Protein AF-A0A7S0LMF6-F1 (afdb_monomer_lite)

pLDDT: mean 80.42, std 14.63, range [43.66, 96.31]

InterPro domains:
  IPR059432 Domain of unknown function DUF8388 [PF28383] (2-157)

Secondary structure (DSSP, 8-state):
--TTSS-EEEEEEE--HHHHHHTT-B-GGGS-HHHHHHHHHTT--S--B-TTHHHHT-GGGSPPPPTTPPPPPEEEEHHHHHHHHHHHTTT--EEEEEEE-SSS---HHHHHH----EEEEEE-TT--EEEEEEPSTT-SSPEEPPTT-GGGSPPP-TTSPP-GGG-TTTT--EEPPPTT-

Organism: NCBI:txid221442

Radius of gyration: 16.88 Å; chains: 1; bounding box: 46×36×45 Å

Sequence (181 aa):
TSAFSGGLVRVESCNSTLINGLHPAELTTLLTHTSRDMLRKFGHTGRFWNSAVANVVGSSAVPQRTAGAPFTKYTLPAFELRRLLRQASGAEAFEMVYTRLPGVGGDESWRRTAIGPSVRLLVDRAGGRWCEVLRTAGSGVGEACGEAEIGLWADPDWTRPINWLGLGQLWNSYVILPDGA

Foldseek 3Di:
DQPQPKFKKKWPDKPQQQCLLQPQQKPLVVDDPVQLVVCVVVPHNSTDTDNCCCVPVNSVNGPGDDPPDDDWMKMAILLVVLVSLVVRALVAWMKIKMFTFPDNDDDLVCSQPTHHWIKIWTAHNNRDIWMFTDDDPDDPGGHTDDCSDSRNDDRDPPPPDDPPPPPPPRRDMGTRDPPPD

Structure (mmCIF, N/CA/C/O backbone):
data_AF-A0A7S0LMF6-F1
#
_entry.id   AF-A0A7S0LMF6-F1
#
loop_
_atom_site.group_PDB
_atom_site.id
_atom_site.type_symbol
_atom_site.label_atom_id
_atom_site.label_alt_id
_atom_site.label_comp_id
_atom_site.label_asym_id
_atom_site.label_entity_id
_atom_site.label_seq_id
_atom_site.pdbx_PDB_ins_code
_atom_site.Cartn_x
_atom_site.Cartn_y
_atom_site.Cartn_z
_atom_site.occupancy
_atom_site.B_iso_or_equiv
_atom_site.auth_seq_id
_atom_site.auth_comp_id
_atom_site.auth_asym_id
_atom_site.auth_atom_id
_atom_site.pdbx_PDB_model_num
ATOM 1 N N . THR A 1 1 ? -7.416 -21.865 13.760 1.00 43.66 1 THR A N 1
ATOM 2 C CA . THR A 1 1 ? -6.227 -21.474 12.972 1.00 43.66 1 THR A CA 1
ATOM 3 C C . THR A 1 1 ? -6.391 -20.017 12.588 1.00 43.66 1 THR A C 1
ATOM 5 O O . THR A 1 1 ? -7.457 -19.655 12.112 1.00 43.66 1 THR A O 1
ATOM 8 N N . SER A 1 2 ? -5.424 -19.149 12.904 1.00 43.72 2 SER A N 1
ATOM 9 C CA . SER A 1 2 ? -5.522 -17.721 12.553 1.00 43.72 2 SER A CA 1
ATOM 10 C C . SER A 1 2 ? -5.601 -17.598 11.032 1.00 43.72 2 SER A C 1
ATOM 12 O O . SER A 1 2 ? -4.692 -18.058 10.346 1.00 43.72 2 SER A O 1
ATOM 14 N N . ALA A 1 3 ? -6.688 -17.027 10.507 1.00 54.19 3 ALA A N 1
ATOM 15 C CA . ALA A 1 3 ? -6.966 -16.993 9.069 1.00 54.19 3 ALA A CA 1
ATOM 16 C C . ALA A 1 3 ? -5.883 -16.266 8.240 1.00 54.19 3 ALA A C 1
ATOM 18 O O . ALA A 1 3 ? -5.868 -16.395 7.021 1.00 54.19 3 ALA A O 1
ATOM 19 N N . PHE A 1 4 ? -4.966 -15.532 8.886 1.00 58.75 4 PHE A N 1
ATOM 20 C CA . PHE A 1 4 ? -3.975 -14.674 8.231 1.00 58.75 4 PHE A CA 1
ATOM 21 C C . PHE A 1 4 ? -2.540 -14.843 8.755 1.00 58.75 4 PHE A C 1
ATOM 23 O O . PHE A 1 4 ? -1.765 -13.887 8.775 1.00 58.75 4 PHE A O 1
ATOM 30 N N . SER A 1 5 ? -2.130 -16.056 9.135 1.00 46.81 5 SER A N 1
ATOM 31 C CA . SER A 1 5 ? -0.746 -16.380 9.531 1.00 46.81 5 SER A CA 1
ATOM 32 C C . SER A 1 5 ? 0.268 -16.348 8.361 1.00 46.81 5 SER A C 1
ATOM 34 O O . SER A 1 5 ? 0.987 -17.320 8.148 1.00 46.81 5 SER A O 1
ATOM 36 N N . GLY A 1 6 ? 0.311 -15.259 7.578 1.00 61.50 6 GLY A N 1
ATOM 37 C CA . GLY A 1 6 ? 1.273 -15.041 6.482 1.00 61.50 6 GLY A CA 1
ATOM 38 C C . GLY A 1 6 ? 0.690 -14.654 5.111 1.00 61.50 6 GLY A C 1
ATOM 39 O O . GLY A 1 6 ? 1.433 -14.642 4.136 1.00 61.50 6 GLY A O 1
ATOM 40 N N . GLY A 1 7 ? -0.612 -14.361 5.009 1.00 81.62 7 GLY A N 1
ATOM 41 C CA . GLY A 1 7 ? -1.294 -14.120 3.724 1.00 81.62 7 GLY A CA 1
ATOM 42 C C . GLY A 1 7 ? -0.835 -12.872 2.956 1.00 81.62 7 GLY A C 1
ATOM 43 O O . GLY A 1 7 ? -0.174 -11.990 3.503 1.00 81.62 7 GLY A O 1
ATOM 44 N N . LEU A 1 8 ? -1.212 -12.779 1.680 1.00 88.44 8 LEU A N 1
ATOM 45 C CA . LEU A 1 8 ? -0.992 -11.594 0.844 1.00 88.44 8 LEU A CA 1
ATOM 46 C C . LEU A 1 8 ? -2.222 -10.682 0.820 1.00 88.44 8 LEU A C 1
ATOM 48 O O . LEU A 1 8 ? -3.365 -11.140 0.768 1.00 88.44 8 LEU A O 1
ATOM 52 N N . VAL A 1 9 ? -1.976 -9.377 0.776 1.00 91.50 9 VAL A N 1
ATOM 53 C CA . VAL A 1 9 ? -2.994 -8.367 0.475 1.00 91.50 9 VAL A CA 1
ATOM 54 C C . VAL A 1 9 ? -2.623 -7.633 -0.804 1.00 91.50 9 VAL A C 1
ATOM 56 O O . VAL A 1 9 ? -1.443 -7.421 -1.078 1.00 91.50 9 VAL A O 1
ATOM 59 N N . 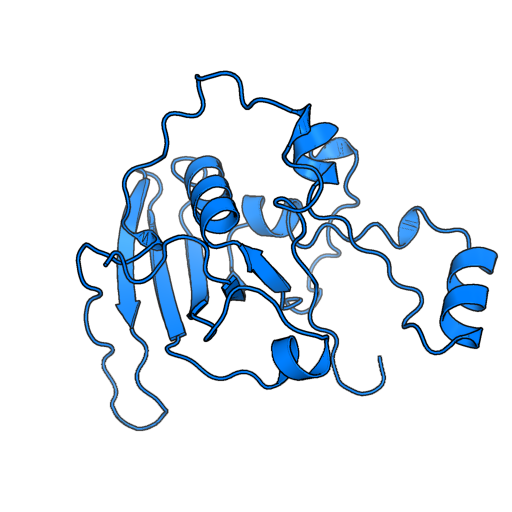ARG A 1 10 ? -3.624 -7.227 -1.581 1.00 92.88 10 ARG A N 1
ATOM 60 C CA . ARG A 1 10 ? -3.480 -6.315 -2.717 1.00 92.88 10 ARG A CA 1
ATOM 61 C C . ARG A 1 10 ? -4.041 -4.958 -2.337 1.00 92.88 10 ARG A C 1
ATOM 63 O O . ARG A 1 10 ? -5.239 -4.855 -2.117 1.00 92.88 10 ARG A O 1
ATOM 70 N N . VAL A 1 11 ? -3.211 -3.926 -2.282 1.00 94.12 11 VAL A N 1
ATOM 71 C CA . VAL A 1 11 ? -3.686 -2.555 -2.077 1.00 94.12 11 VAL A CA 1
ATOM 72 C C . VAL A 1 11 ? -4.295 -2.060 -3.385 1.00 94.12 11 VAL A C 1
ATOM 74 O O . VAL A 1 11 ? -3.627 -2.014 -4.420 1.00 94.12 11 VAL A O 1
ATOM 77 N N . GLU A 1 12 ? -5.583 -1.735 -3.336 1.00 94.00 12 GLU A N 1
ATOM 78 C CA . GLU A 1 12 ? -6.389 -1.291 -4.475 1.00 94.00 12 GLU A CA 1
ATOM 79 C C . GLU A 1 12 ? -6.381 0.235 -4.597 1.00 94.00 12 GLU A C 1
ATOM 81 O O . GLU A 1 12 ? -6.336 0.763 -5.709 1.00 94.00 12 GLU A O 1
ATOM 86 N N . SER A 1 13 ? -6.407 0.931 -3.458 1.00 94.88 13 SER A N 1
ATOM 87 C CA . SER A 1 13 ? -6.291 2.385 -3.354 1.00 94.88 13 SER A CA 1
ATOM 88 C C . SER A 1 13 ? -5.790 2.798 -1.967 1.00 94.88 13 SER A C 1
ATOM 90 O O . SER A 1 13 ? -5.992 2.096 -0.974 1.00 94.88 13 SER A O 1
ATOM 92 N N . CYS A 1 14 ? -5.127 3.950 -1.890 1.00 94.31 14 CYS A N 1
ATOM 93 C CA . CYS A 1 14 ? -4.749 4.584 -0.632 1.00 94.31 14 CYS A CA 1
ATOM 94 C C . CYS A 1 14 ? -4.567 6.087 -0.850 1.00 94.31 14 CYS A C 1
ATOM 96 O O . CYS A 1 14 ? -3.938 6.483 -1.834 1.00 94.31 14 CYS A O 1
ATOM 98 N N . ASN A 1 15 ? -5.084 6.922 0.054 1.00 94.12 15 ASN A N 1
ATOM 99 C CA . ASN A 1 15 ? -4.905 8.379 -0.005 1.00 94.12 15 ASN A CA 1
ATOM 100 C C . ASN A 1 15 ? -3.873 8.922 1.006 1.00 94.12 15 ASN A C 1
ATOM 102 O O . ASN A 1 15 ? -3.656 10.129 1.038 1.00 94.12 15 ASN A O 1
ATOM 106 N N . SER A 1 16 ? -3.207 8.055 1.780 1.00 92.62 16 SER A N 1
ATOM 107 C CA . SER A 1 16 ? -2.114 8.454 2.679 1.00 92.62 16 SER A CA 1
ATOM 108 C C . SER A 1 16 ? -0.935 8.986 1.869 1.00 92.62 16 SER A C 1
ATOM 110 O O . SER A 1 16 ? -0.402 8.295 0.996 1.00 92.62 16 SER A O 1
ATOM 112 N N . THR A 1 17 ? -0.515 10.212 2.159 1.00 90.38 17 THR A N 1
ATOM 113 C CA . THR A 1 17 ? 0.667 10.819 1.538 1.00 90.38 17 THR A CA 1
ATOM 114 C C . THR A 1 17 ? 1.947 10.098 1.955 1.00 90.38 17 THR A C 1
ATOM 116 O O . THR A 1 17 ? 2.813 9.851 1.114 1.00 90.38 17 THR A O 1
ATOM 119 N N . LEU A 1 18 ? 2.029 9.675 3.219 1.00 89.25 18 LEU A N 1
ATOM 120 C CA . LEU A 1 18 ? 3.160 8.944 3.778 1.00 89.25 18 LEU A CA 1
ATOM 121 C C . LEU A 1 18 ? 3.310 7.569 3.123 1.00 89.25 18 LEU A C 1
ATOM 123 O O . LEU A 1 18 ? 4.378 7.247 2.607 1.00 89.25 18 LEU A O 1
ATOM 127 N N . ILE A 1 19 ? 2.239 6.771 3.082 1.00 90.31 19 ILE A N 1
ATOM 128 C CA . ILE A 1 19 ? 2.276 5.427 2.490 1.00 90.31 19 ILE A CA 1
ATOM 129 C C . ILE A 1 19 ? 2.568 5.521 0.995 1.00 90.31 19 ILE A C 1
ATOM 131 O O . ILE A 1 19 ? 3.435 4.799 0.514 1.00 90.31 19 ILE A O 1
ATOM 135 N N . ASN A 1 20 ? 1.919 6.433 0.264 1.00 88.75 20 ASN A N 1
ATOM 136 C CA . ASN A 1 20 ? 2.159 6.605 -1.173 1.00 88.75 20 ASN A CA 1
ATOM 137 C C . ASN A 1 20 ? 3.562 7.136 -1.506 1.00 88.75 20 ASN A C 1
ATOM 139 O O . ASN A 1 20 ? 4.032 6.934 -2.625 1.00 88.75 20 ASN A O 1
ATOM 143 N N . GLY A 1 21 ? 4.221 7.819 -0.566 1.00 85.38 21 GLY A N 1
ATOM 144 C CA . GLY A 1 21 ? 5.617 8.237 -0.698 1.00 85.38 21 GLY A CA 1
ATOM 145 C C . GLY A 1 21 ? 6.614 7.089 -0.520 1.00 85.38 21 GLY A C 1
ATOM 146 O O . GLY A 1 21 ? 7.739 7.175 -1.002 1.00 85.38 21 GLY A O 1
ATOM 147 N N . LEU A 1 22 ? 6.203 6.006 0.144 1.00 83.25 22 LEU A N 1
ATOM 148 C CA . LEU A 1 22 ? 7.042 4.841 0.430 1.00 83.25 22 LEU A CA 1
ATOM 149 C C . LEU A 1 22 ? 6.691 3.631 -0.454 1.00 83.25 22 LEU A C 1
ATOM 151 O O . LEU A 1 22 ? 7.557 2.802 -0.733 1.00 83.25 22 LEU A O 1
ATOM 155 N N . HIS A 1 23 ? 5.433 3.504 -0.893 1.00 87.31 23 HIS A N 1
ATOM 156 C CA . HIS A 1 23 ? 4.909 2.318 -1.568 1.00 87.31 23 HIS A CA 1
ATOM 157 C C . HIS A 1 23 ? 3.978 2.630 -2.763 1.00 87.31 23 HIS A C 1
ATOM 159 O O . HIS A 1 23 ? 3.105 3.492 -2.662 1.00 87.31 23 HIS A O 1
ATOM 165 N N . PRO A 1 24 ? 4.099 1.874 -3.875 1.00 84.69 24 PRO A N 1
ATOM 166 C CA . PRO A 1 24 ? 5.231 1.010 -4.199 1.00 84.69 24 PRO A CA 1
ATOM 167 C C . PRO A 1 24 ? 6.416 1.892 -4.621 1.00 84.69 24 PRO A C 1
ATOM 169 O O . PRO A 1 24 ? 6.303 2.635 -5.593 1.00 84.69 24 PRO A O 1
ATOM 172 N N . ALA A 1 25 ? 7.540 1.831 -3.900 1.00 85.75 25 ALA A N 1
ATOM 173 C CA . ALA A 1 25 ? 8.723 2.639 -4.197 1.00 85.75 25 ALA A CA 1
ATOM 174 C C . ALA A 1 25 ? 9.238 2.358 -5.619 1.00 85.75 25 ALA A C 1
ATOM 176 O O . ALA A 1 25 ? 9.855 1.322 -5.883 1.00 85.75 25 ALA A O 1
ATOM 177 N N . GLU A 1 26 ? 8.945 3.281 -6.537 1.00 86.62 26 GLU A N 1
ATOM 178 C CA . GLU A 1 26 ? 9.370 3.222 -7.929 1.00 86.62 26 GLU A CA 1
ATOM 179 C C . GLU A 1 26 ? 10.762 3.832 -8.068 1.00 86.62 26 GLU A C 1
ATOM 181 O O . GLU A 1 26 ? 10.975 5.022 -7.860 1.00 86.62 26 GLU A O 1
ATOM 186 N N . LEU A 1 27 ? 11.715 2.997 -8.462 1.00 87.38 27 LEU A N 1
ATOM 187 C CA . LEU A 1 27 ? 13.124 3.336 -8.613 1.00 87.38 27 LEU A CA 1
ATOM 188 C C . LEU A 1 27 ? 13.538 3.398 -10.088 1.00 87.38 27 LEU A C 1
ATOM 190 O O . LEU A 1 27 ? 14.723 3.380 -10.409 1.00 87.38 27 LEU A O 1
ATOM 194 N N . THR A 1 28 ? 12.569 3.472 -11.004 1.00 88.19 28 THR A N 1
ATOM 195 C CA . THR A 1 28 ? 12.800 3.512 -12.455 1.00 88.19 28 THR A CA 1
ATOM 196 C C . THR A 1 28 ? 13.771 4.623 -12.865 1.00 88.19 28 THR A C 1
ATOM 198 O O . THR A 1 28 ? 14.538 4.446 -13.807 1.00 88.19 28 THR A O 1
ATOM 201 N N . THR A 1 29 ? 13.773 5.759 -12.164 1.00 88.12 29 THR A N 1
ATOM 202 C CA . THR A 1 29 ? 14.677 6.888 -12.445 1.00 88.12 29 THR A CA 1
ATOM 203 C C . THR A 1 29 ? 16.134 6.614 -12.068 1.00 88.12 29 THR A C 1
ATOM 205 O O . THR A 1 29 ? 17.016 7.301 -12.572 1.00 88.12 29 THR A O 1
ATOM 208 N N . LEU A 1 30 ? 16.401 5.600 -11.236 1.00 87.50 30 LEU A N 1
ATOM 209 C CA . LEU A 1 30 ? 17.757 5.143 -10.919 1.00 87.50 30 LEU A CA 1
ATOM 210 C C . LEU A 1 30 ? 18.341 4.249 -12.022 1.00 87.50 30 LEU A C 1
ATOM 212 O O . LEU A 1 30 ? 19.545 3.999 -12.044 1.00 87.50 30 LEU A O 1
ATOM 216 N N . LEU A 1 31 ? 17.506 3.756 -12.944 1.00 88.94 31 LEU A N 1
ATOM 217 C CA . LEU A 1 31 ? 17.962 2.978 -14.088 1.00 88.94 31 LEU A CA 1
ATOM 218 C C . LEU A 1 31 ? 18.400 3.894 -15.232 1.00 88.94 31 LEU A C 1
ATOM 220 O O . LEU A 1 31 ? 17.690 4.821 -15.629 1.00 88.94 31 LEU A O 1
ATOM 224 N N . THR A 1 32 ? 19.539 3.566 -15.844 1.00 93.88 32 THR A N 1
ATOM 225 C CA . THR A 1 32 ? 19.967 4.224 -17.085 1.00 93.88 32 THR A CA 1
ATOM 226 C C . THR A 1 32 ? 18.961 3.968 -18.214 1.00 93.88 32 THR A C 1
ATOM 228 O O . THR A 1 32 ? 18.195 3.001 -18.181 1.00 93.88 32 THR A O 1
ATOM 231 N N . HIS A 1 33 ? 18.957 4.819 -19.244 1.00 95.00 33 HIS A N 1
ATOM 232 C CA . HIS A 1 33 ? 18.145 4.586 -20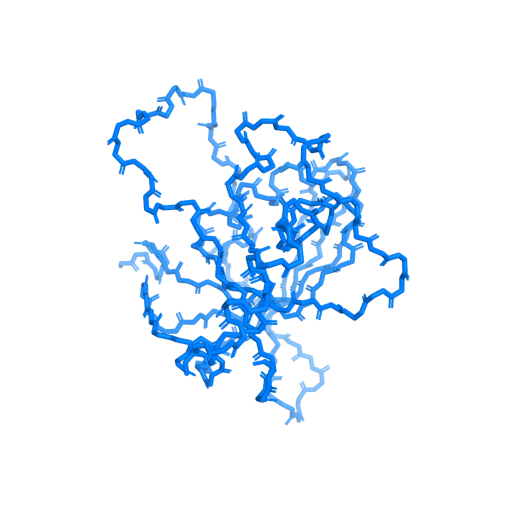.446 1.00 95.00 33 HIS A CA 1
ATOM 233 C C . HIS A 1 33 ? 18.436 3.209 -21.059 1.00 95.00 33 HIS A C 1
ATOM 235 O O . HIS A 1 33 ? 17.508 2.432 -21.260 1.00 95.00 33 HIS A O 1
ATOM 241 N N . THR A 1 34 ? 19.715 2.851 -21.193 1.00 96.31 34 THR A N 1
ATOM 242 C CA . THR A 1 34 ? 20.157 1.546 -21.699 1.00 96.31 34 THR A CA 1
ATOM 243 C C . THR A 1 34 ? 19.599 0.376 -20.889 1.00 96.31 34 THR A C 1
ATOM 245 O O . THR A 1 34 ? 19.122 -0.594 -21.472 1.00 96.31 34 THR A O 1
ATOM 248 N N . SER A 1 35 ? 19.601 0.459 -19.553 1.00 94.88 35 SER A N 1
ATOM 249 C CA . SER A 1 35 ? 19.023 -0.586 -18.696 1.00 94.88 35 SER A CA 1
ATOM 250 C C . SER A 1 35 ? 17.517 -0.739 -18.925 1.00 94.88 35 SER A C 1
ATOM 252 O O . SER A 1 35 ? 17.018 -1.857 -19.027 1.00 94.88 35 SER A O 1
ATOM 254 N N . ARG A 1 36 ? 16.786 0.377 -19.039 1.00 93.44 36 ARG A N 1
ATOM 255 C CA . ARG A 1 36 ? 15.336 0.362 -19.289 1.00 93.44 36 ARG A CA 1
ATOM 256 C C . ARG A 1 36 ? 15.005 -0.192 -20.672 1.00 93.44 36 ARG A C 1
ATOM 258 O O . ARG A 1 36 ? 14.075 -0.982 -20.799 1.00 93.44 36 ARG A O 1
ATOM 265 N N . ASP A 1 37 ? 15.781 0.172 -21.684 1.00 94.19 37 ASP A N 1
ATOM 266 C CA . ASP A 1 37 ? 15.596 -0.314 -23.053 1.00 94.19 37 ASP A CA 1
ATOM 267 C C . ASP A 1 37 ? 15.945 -1.798 -23.179 1.00 94.19 37 ASP A C 1
ATOM 269 O O . ASP A 1 37 ? 15.228 -2.548 -23.841 1.00 94.19 37 ASP A O 1
ATOM 273 N N . MET A 1 38 ? 16.985 -2.255 -22.476 1.00 94.25 38 MET A N 1
ATOM 274 C CA . MET A 1 38 ? 17.303 -3.677 -22.367 1.00 94.25 38 MET A CA 1
ATOM 275 C C . MET A 1 38 ? 16.146 -4.453 -21.731 1.00 94.25 38 MET A C 1
ATOM 277 O O . MET A 1 38 ? 15.719 -5.455 -22.295 1.00 94.25 38 MET A O 1
ATOM 281 N N . LEU A 1 39 ? 15.596 -3.983 -20.607 1.00 89.31 39 LEU A N 1
ATOM 282 C CA . LEU A 1 39 ? 14.435 -4.607 -19.964 1.00 89.31 39 LEU A CA 1
ATOM 283 C C . LEU A 1 39 ? 13.241 -4.710 -20.930 1.00 89.31 39 LEU A C 1
ATOM 285 O O . LEU A 1 39 ? 12.663 -5.787 -21.074 1.00 89.31 39 LEU A O 1
ATOM 289 N N . ARG A 1 40 ? 12.931 -3.630 -21.657 1.00 91.19 40 ARG A N 1
ATOM 290 C CA . ARG A 1 40 ? 11.871 -3.617 -22.682 1.00 91.19 40 ARG A CA 1
ATOM 291 C C . ARG A 1 40 ? 12.105 -4.618 -23.799 1.00 91.19 40 ARG A C 1
ATOM 293 O O . ARG A 1 40 ? 11.179 -5.320 -24.193 1.00 91.19 40 ARG A O 1
ATOM 300 N N . LYS A 1 41 ? 13.346 -4.741 -24.272 1.00 92.06 41 LYS A N 1
ATOM 301 C CA . LYS A 1 41 ? 13.720 -5.711 -25.310 1.00 92.06 41 LYS A CA 1
ATOM 302 C C . LYS A 1 41 ? 13.420 -7.160 -24.904 1.00 92.06 41 LYS A C 1
ATOM 304 O O . LYS A 1 41 ? 13.175 -7.985 -25.778 1.00 92.06 41 LYS A O 1
ATOM 309 N N . PHE A 1 42 ? 13.409 -7.460 -23.606 1.00 88.69 42 PHE A N 1
ATOM 310 C CA . PHE A 1 42 ? 13.081 -8.781 -23.060 1.00 88.69 42 PHE A CA 1
ATOM 311 C C . PHE A 1 42 ? 11.646 -8.886 -22.519 1.00 88.69 42 PHE A C 1
ATOM 313 O O . PHE A 1 42 ? 11.349 -9.790 -21.744 1.00 88.69 42 PHE A O 1
ATOM 320 N N . GLY A 1 43 ? 10.746 -7.985 -22.927 1.00 80.00 43 GLY A N 1
ATOM 321 C CA . GLY A 1 43 ? 9.326 -8.057 -22.576 1.00 80.00 43 GLY A CA 1
ATOM 322 C C . GLY A 1 43 ? 8.985 -7.562 -21.168 1.00 80.00 43 GLY A C 1
ATOM 323 O O . GLY A 1 43 ? 7.903 -7.858 -20.673 1.00 80.00 43 GLY A O 1
ATOM 324 N N . HIS A 1 44 ? 9.880 -6.817 -20.511 1.00 84.38 44 HIS A N 1
ATOM 325 C CA . HIS A 1 44 ? 9.551 -6.087 -19.285 1.00 84.38 44 HIS A CA 1
ATOM 326 C C . HIS A 1 44 ? 9.078 -4.662 -19.594 1.00 84.38 44 HIS A C 1
ATOM 328 O O . HIS A 1 44 ? 9.433 -4.070 -20.604 1.00 84.38 44 HIS A O 1
ATOM 334 N N . THR A 1 45 ? 8.409 -4.030 -18.636 1.00 84.38 45 THR A N 1
ATOM 335 C CA . THR A 1 45 ? 7.944 -2.634 -18.762 1.00 84.38 45 THR A CA 1
ATOM 336 C C . THR A 1 45 ? 9.078 -1.597 -18.804 1.00 84.38 45 THR A C 1
ATOM 338 O O . THR A 1 45 ? 8.891 -0.421 -19.132 1.00 84.38 45 THR A O 1
ATOM 341 N N . GLY A 1 46 ? 10.288 -2.013 -18.412 1.00 86.44 46 GLY A N 1
ATOM 342 C CA . GLY A 1 46 ? 11.423 -1.124 -18.165 1.00 86.44 46 GLY A CA 1
ATOM 343 C C . GLY A 1 46 ? 11.294 -0.296 -16.883 1.00 86.44 46 GLY A C 1
ATOM 344 O O . GLY A 1 46 ? 12.111 0.594 -16.655 1.00 86.44 46 GLY A O 1
ATOM 345 N N . ARG A 1 47 ? 10.286 -0.562 -16.047 1.00 87.19 47 ARG A N 1
ATOM 346 C CA . ARG A 1 47 ? 10.116 0.055 -14.728 1.00 87.19 47 ARG A CA 1
ATOM 347 C C . ARG A 1 47 ? 10.655 -0.870 -13.638 1.00 87.19 47 ARG A C 1
ATOM 349 O O . ARG A 1 47 ? 10.666 -2.091 -13.791 1.00 87.19 47 ARG A O 1
ATOM 356 N N . PHE A 1 48 ? 11.112 -0.280 -12.540 1.00 86.00 48 PHE A N 1
ATOM 357 C CA . PHE A 1 48 ? 11.724 -1.006 -11.429 1.00 86.00 48 PHE A CA 1
ATOM 358 C C . PHE A 1 48 ? 11.155 -0.529 -10.100 1.00 86.00 48 PHE A C 1
ATOM 360 O O . PHE A 1 48 ? 11.066 0.672 -9.852 1.00 86.00 48 PHE A O 1
ATOM 367 N N . TRP A 1 49 ? 10.789 -1.479 -9.241 1.00 86.38 49 TRP A N 1
ATOM 368 C CA . TRP A 1 49 ? 10.227 -1.209 -7.923 1.00 86.38 49 TRP A CA 1
ATOM 369 C C . TRP A 1 49 ? 10.974 -1.980 -6.853 1.00 86.38 49 TRP A C 1
ATOM 371 O O . TRP A 1 49 ? 11.327 -3.143 -7.047 1.00 86.38 49 TRP A O 1
ATOM 381 N N . ASN A 1 50 ? 11.168 -1.339 -5.706 1.00 83.38 50 ASN A N 1
ATOM 382 C CA . ASN A 1 50 ? 11.735 -1.976 -4.528 1.00 83.38 50 ASN A CA 1
ATOM 383 C C . ASN A 1 50 ? 11.116 -1.379 -3.266 1.00 83.38 50 ASN A C 1
ATOM 385 O O . ASN A 1 50 ? 11.509 -0.319 -2.790 1.00 83.38 50 ASN A O 1
ATOM 389 N N . SER A 1 51 ? 10.168 -2.104 -2.696 1.00 75.56 51 SER A N 1
ATOM 390 C CA . SER A 1 51 ? 9.436 -1.721 -1.491 1.00 75.56 51 SER A CA 1
ATOM 391 C C . SER A 1 51 ? 10.247 -1.729 -0.207 1.00 75.56 51 SER A C 1
ATOM 393 O O . SER A 1 51 ? 9.844 -1.108 0.772 1.00 75.56 51 SER A O 1
ATOM 395 N N . ALA A 1 52 ? 11.368 -2.447 -0.178 1.00 73.19 52 ALA A N 1
ATOM 396 C CA . ALA A 1 52 ? 12.227 -2.513 0.992 1.00 73.19 52 ALA A CA 1
ATOM 397 C C . ALA A 1 52 ? 13.157 -1.296 1.071 1.00 73.19 52 ALA A C 1
ATOM 399 O O . ALA A 1 52 ? 13.500 -0.876 2.172 1.00 73.19 52 ALA A O 1
ATOM 400 N N . VAL A 1 53 ? 13.521 -0.692 -0.069 1.00 78.50 53 VAL A N 1
ATOM 401 C CA . VAL A 1 53 ? 14.484 0.423 -0.125 1.00 78.50 53 VAL A CA 1
ATOM 402 C C . VAL A 1 53 ? 14.090 1.565 0.807 1.00 78.50 53 VAL A C 1
ATOM 404 O O . VAL A 1 53 ? 14.911 1.980 1.620 1.00 78.50 53 VAL A O 1
ATOM 407 N N . ALA A 1 54 ? 12.825 1.991 0.792 1.00 77.25 54 ALA A N 1
ATOM 408 C CA . ALA A 1 54 ? 12.353 3.084 1.645 1.00 77.25 54 ALA A CA 1
ATOM 409 C C . ALA A 1 54 ? 12.556 2.806 3.148 1.00 77.25 54 ALA A C 1
ATOM 411 O O . ALA A 1 54 ? 12.741 3.722 3.945 1.00 77.25 54 ALA A O 1
ATOM 412 N N . ASN A 1 55 ? 12.542 1.527 3.526 1.00 74.25 55 ASN A N 1
ATOM 413 C CA . ASN A 1 55 ? 12.644 1.070 4.907 1.00 74.25 55 ASN A CA 1
ATOM 414 C C . ASN A 1 55 ? 14.091 0.838 5.352 1.00 74.25 55 ASN A C 1
ATOM 416 O O . ASN A 1 55 ? 14.376 0.932 6.540 1.00 74.25 55 ASN A O 1
ATOM 420 N N . VAL A 1 56 ? 14.994 0.541 4.413 1.00 76.19 56 VAL A N 1
ATOM 421 C CA . VAL A 1 56 ? 16.414 0.278 4.697 1.00 76.19 56 VAL A CA 1
ATOM 422 C C . VAL A 1 56 ? 17.238 1.560 4.649 1.00 76.19 56 VAL A C 1
ATOM 424 O O . VAL A 1 56 ? 18.042 1.806 5.541 1.00 76.19 56 VAL A O 1
ATOM 427 N N . VAL A 1 57 ? 17.050 2.374 3.608 1.00 77.44 57 VAL A N 1
ATOM 428 C CA . VAL A 1 57 ? 17.870 3.571 3.351 1.00 77.44 57 VAL A CA 1
ATOM 429 C C . VAL A 1 57 ? 17.114 4.885 3.576 1.00 77.44 57 VAL A C 1
ATOM 431 O O . VAL A 1 57 ? 17.701 5.957 3.459 1.00 77.44 57 VAL A O 1
ATOM 434 N N . GLY A 1 58 ? 15.832 4.811 3.945 1.00 74.38 58 GLY A N 1
ATOM 435 C CA . GLY A 1 58 ? 14.980 5.969 4.213 1.00 74.38 58 GLY A CA 1
ATOM 436 C C . GLY A 1 58 ? 14.251 6.505 2.976 1.00 74.38 58 GLY A C 1
ATOM 437 O O . GLY A 1 58 ? 14.543 6.147 1.833 1.00 74.38 58 GLY A O 1
ATOM 438 N N . SER A 1 59 ? 13.282 7.393 3.212 1.00 78.88 59 SER A N 1
ATOM 439 C CA . SER A 1 59 ? 12.426 7.974 2.166 1.00 78.88 59 SER A CA 1
ATOM 440 C C . SER A 1 59 ? 13.172 8.889 1.193 1.00 78.88 59 SER A C 1
ATOM 442 O O . SER A 1 59 ? 12.737 9.044 0.058 1.00 78.88 59 SER A O 1
ATOM 444 N N . SER A 1 60 ? 14.313 9.457 1.591 1.00 81.44 60 SER A N 1
ATOM 445 C CA . SER A 1 60 ? 15.144 10.315 0.735 1.00 81.44 60 SER A CA 1
ATOM 446 C C . SER A 1 60 ? 15.768 9.576 -0.453 1.00 81.44 60 SER A C 1
ATOM 448 O O . SER A 1 60 ? 16.114 10.208 -1.448 1.00 81.44 60 SER A O 1
ATOM 450 N N . ALA A 1 61 ? 15.900 8.249 -0.368 1.00 79.19 61 ALA A N 1
ATOM 451 C CA . ALA A 1 61 ? 16.415 7.409 -1.446 1.00 79.19 61 ALA A CA 1
ATOM 452 C C . ALA A 1 61 ? 15.325 6.941 -2.428 1.00 79.19 61 ALA A C 1
ATOM 454 O O . ALA A 1 61 ? 15.640 6.316 -3.443 1.00 79.19 61 ALA A O 1
ATOM 455 N N . VAL A 1 62 ? 14.050 7.220 -2.136 1.00 82.31 62 VAL A N 1
ATOM 456 C CA . VAL A 1 62 ? 12.924 6.903 -3.017 1.00 82.31 62 VAL A CA 1
ATOM 457 C C . VAL A 1 62 ? 12.560 8.160 -3.807 1.00 82.31 62 VAL A C 1
ATOM 459 O O . VAL A 1 62 ? 12.224 9.182 -3.206 1.00 82.31 62 VAL A O 1
ATOM 462 N N . PRO A 1 63 ? 12.604 8.118 -5.150 1.00 83.69 63 PRO A N 1
ATOM 463 C CA . PRO A 1 63 ? 12.100 9.205 -5.974 1.00 83.69 63 PRO A CA 1
ATOM 464 C C . PRO A 1 63 ? 10.655 9.534 -5.599 1.00 83.69 63 PRO A C 1
ATOM 466 O O . PRO A 1 63 ? 9.810 8.644 -5.496 1.00 83.69 63 PRO A O 1
ATOM 469 N N . GLN A 1 64 ? 10.361 10.820 -5.409 1.00 81.50 64 GLN A N 1
ATOM 470 C CA . GLN A 1 64 ? 8.998 11.241 -5.115 1.00 81.50 64 GLN A CA 1
ATOM 471 C C . GLN A 1 64 ? 8.066 10.879 -6.269 1.00 81.50 64 GLN A C 1
ATOM 473 O O . GLN A 1 64 ? 8.391 11.044 -7.449 1.00 81.50 64 GLN A O 1
ATOM 478 N N . ARG A 1 65 ? 6.870 10.414 -5.912 1.00 78.56 65 ARG A N 1
ATOM 479 C CA . ARG A 1 65 ? 5.823 10.132 -6.882 1.00 78.56 65 ARG A CA 1
ATOM 480 C C . ARG A 1 65 ? 5.411 11.420 -7.591 1.00 78.56 65 ARG A C 1
ATOM 482 O O . ARG A 1 65 ? 5.130 12.426 -6.943 1.00 78.56 65 ARG A O 1
ATOM 489 N N . THR A 1 66 ? 5.322 11.377 -8.917 1.00 80.25 66 THR A N 1
ATOM 490 C CA . THR A 1 66 ? 4.819 12.505 -9.707 1.00 80.25 66 THR A CA 1
ATOM 491 C C . THR A 1 66 ? 3.401 12.871 -9.268 1.00 80.25 66 THR A C 1
ATOM 493 O O . THR A 1 66 ? 2.530 12.002 -9.164 1.00 80.25 66 THR A O 1
ATOM 496 N N . ALA A 1 67 ? 3.162 14.161 -9.017 1.00 79.62 67 ALA A N 1
ATOM 497 C CA . ALA A 1 67 ? 1.844 14.663 -8.650 1.00 79.62 67 ALA A CA 1
ATOM 498 C C . ALA A 1 67 ? 0.803 14.292 -9.722 1.00 79.62 67 ALA A C 1
ATOM 500 O O . ALA A 1 67 ? 1.048 14.448 -10.917 1.00 79.62 67 ALA A O 1
ATOM 501 N N . GLY A 1 68 ? -0.349 13.771 -9.292 1.00 80.62 68 GLY A N 1
ATOM 502 C CA . GLY A 1 68 ? -1.427 13.344 -10.192 1.00 80.62 68 GLY A CA 1
ATOM 503 C C . GLY A 1 68 ? -1.213 11.996 -10.891 1.00 80.62 68 GLY A C 1
ATOM 504 O O . GLY A 1 68 ? -2.083 11.577 -11.652 1.00 80.62 68 GLY A O 1
ATOM 505 N N . ALA A 1 69 ? -0.105 11.286 -10.642 1.00 82.06 69 ALA A N 1
ATOM 506 C CA . ALA A 1 69 ? 0.094 9.952 -11.207 1.00 82.06 69 ALA A CA 1
ATOM 507 C C . ALA A 1 69 ? -1.001 8.973 -10.721 1.00 82.06 69 ALA A C 1
ATOM 509 O O . ALA A 1 69 ? -1.256 8.916 -9.512 1.00 82.06 69 ALA A O 1
ATOM 510 N N . PRO A 1 70 ? -1.603 8.156 -11.613 1.00 86.62 70 PRO A N 1
ATOM 511 C CA . PRO A 1 70 ? -2.611 7.165 -11.233 1.00 86.62 70 PRO A CA 1
ATOM 512 C C . PRO A 1 70 ? -2.100 6.220 -10.149 1.00 86.62 70 PRO A C 1
ATOM 514 O O . PRO A 1 70 ? -0.921 5.862 -10.181 1.00 86.62 70 PRO A O 1
ATOM 517 N N . PHE A 1 71 ? -2.967 5.796 -9.218 1.00 88.50 71 PHE A N 1
ATOM 518 C CA . PHE A 1 71 ? -2.607 4.837 -8.168 1.00 88.50 71 PHE A CA 1
ATOM 519 C C . PHE A 1 71 ? -2.058 3.536 -8.785 1.00 88.50 71 PHE A C 1
ATOM 521 O O . PHE A 1 71 ? -2.669 2.961 -9.682 1.00 88.50 71 PHE A O 1
ATOM 528 N N . THR A 1 72 ? -0.905 3.068 -8.299 1.00 88.38 72 THR A N 1
ATOM 529 C CA . THR A 1 72 ? -0.288 1.828 -8.780 1.00 88.38 72 THR A CA 1
ATOM 530 C C . THR A 1 72 ? -0.682 0.771 -7.776 1.00 88.38 72 THR A C 1
ATOM 532 O O . THR A 1 72 ? -0.313 0.909 -6.616 1.00 88.38 72 THR A O 1
ATOM 535 N N . LYS A 1 73 ? -1.429 -0.251 -8.191 1.00 91.75 73 LYS A N 1
ATOM 536 C CA . LYS A 1 73 ? -1.799 -1.355 -7.301 1.00 91.75 73 LYS A CA 1
ATOM 537 C C . LYS A 1 73 ? -0.578 -2.215 -7.003 1.00 91.75 73 LYS A C 1
ATOM 539 O O . LYS A 1 73 ? 0.277 -2.421 -7.863 1.00 91.75 73 LYS A O 1
ATOM 544 N N . TYR A 1 74 ? -0.494 -2.735 -5.788 1.00 91.56 74 TYR A N 1
ATOM 545 C CA . TYR A 1 74 ? 0.609 -3.600 -5.380 1.00 91.56 74 TYR A CA 1
ATOM 546 C C . TYR A 1 74 ? 0.137 -4.633 -4.370 1.00 91.56 74 TYR A C 1
ATOM 548 O O . TYR A 1 74 ? -0.780 -4.401 -3.587 1.00 91.56 74 TYR A O 1
ATOM 556 N N . THR A 1 75 ? 0.776 -5.794 -4.403 1.00 91.44 75 THR A N 1
ATOM 557 C CA . THR A 1 75 ? 0.624 -6.833 -3.388 1.00 91.44 75 THR A CA 1
ATOM 558 C C . THR A 1 75 ? 1.718 -6.710 -2.353 1.00 91.44 75 THR A C 1
ATOM 560 O O . THR A 1 75 ? 2.841 -6.360 -2.698 1.00 91.44 75 THR A O 1
ATOM 563 N N . LEU A 1 76 ? 1.423 -7.026 -1.102 1.00 89.62 76 LEU A N 1
ATOM 564 C CA . LEU A 1 76 ? 2.417 -7.137 -0.042 1.00 89.62 76 LEU A CA 1
ATOM 565 C C . LEU A 1 76 ? 1.987 -8.178 0.993 1.00 89.62 76 LEU A C 1
ATOM 567 O O . LEU A 1 76 ? 0.790 -8.457 1.121 1.00 89.62 76 LEU A O 1
ATOM 571 N N . PRO A 1 77 ? 2.937 -8.764 1.735 1.00 88.12 77 PRO A N 1
ATOM 572 C CA . PRO A 1 77 ? 2.609 -9.630 2.856 1.00 88.12 77 PRO A CA 1
ATOM 573 C C . PRO A 1 77 ? 1.784 -8.880 3.897 1.00 88.12 77 PRO A C 1
ATOM 575 O O . PRO A 1 77 ? 2.103 -7.753 4.256 1.00 88.12 77 PRO A O 1
ATOM 578 N N . ALA A 1 78 ? 0.767 -9.533 4.445 1.00 87.88 78 ALA A N 1
ATOM 579 C CA . ALA A 1 78 ? -0.068 -9.060 5.545 1.00 87.88 78 ALA A CA 1
ATOM 580 C C . ALA A 1 78 ? 0.734 -8.325 6.644 1.00 87.88 78 ALA A C 1
ATOM 582 O O . ALA A 1 78 ? 0.377 -7.238 7.094 1.00 87.88 78 ALA A O 1
ATOM 583 N N . PHE A 1 79 ? 1.864 -8.897 7.048 1.00 83.56 79 PHE A N 1
ATOM 584 C CA . PHE A 1 79 ? 2.753 -8.307 8.044 1.00 83.56 79 PHE A CA 1
ATOM 585 C C . PHE A 1 79 ? 3.309 -6.929 7.649 1.00 83.56 79 PHE A C 1
ATOM 587 O O . PHE A 1 79 ? 3.331 -6.020 8.479 1.00 83.56 79 PHE A O 1
ATOM 594 N N . GLU A 1 80 ? 3.685 -6.747 6.382 1.00 84.81 80 GLU A N 1
ATOM 595 C CA . GLU A 1 80 ? 4.139 -5.456 5.861 1.00 84.81 80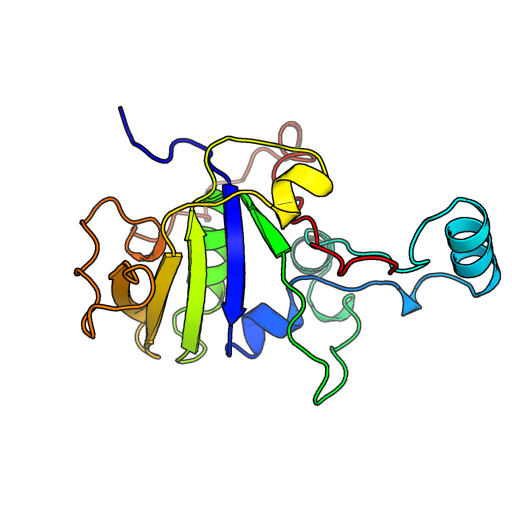 GLU A CA 1
ATOM 596 C C . GLU A 1 80 ? 3.0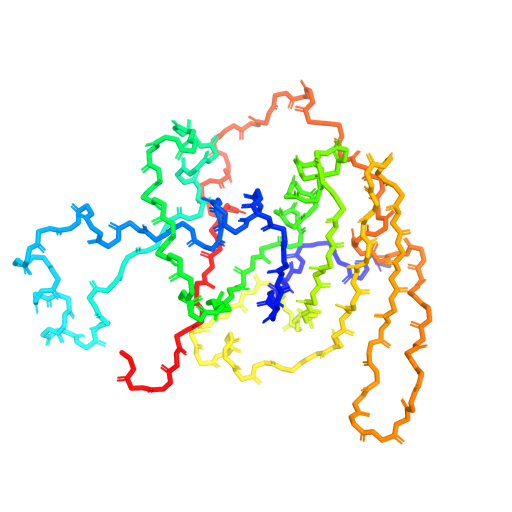09 -4.423 5.873 1.00 84.81 80 GLU A C 1
ATOM 598 O O . GLU A 1 80 ? 3.260 -3.256 6.165 1.00 84.81 80 GLU A O 1
ATOM 603 N N . LEU A 1 81 ? 1.749 -4.837 5.667 1.00 89.56 81 LEU A N 1
ATOM 604 C CA . LEU A 1 81 ? 0.608 -3.921 5.769 1.00 89.56 81 LEU A CA 1
ATOM 605 C C . LEU A 1 81 ? 0.531 -3.348 7.181 1.00 89.56 81 LEU A C 1
ATOM 607 O O . LEU A 1 81 ? 0.441 -2.138 7.353 1.00 89.56 81 LEU A O 1
ATOM 611 N N . ARG A 1 82 ? 0.629 -4.206 8.202 1.00 88.62 82 ARG A N 1
ATOM 612 C CA . ARG A 1 82 ? 0.597 -3.776 9.610 1.00 88.62 82 ARG A CA 1
ATOM 613 C C . ARG A 1 82 ? 1.715 -2.791 9.924 1.00 88.62 82 ARG A C 1
ATOM 615 O O . ARG A 1 82 ? 1.494 -1.821 10.646 1.00 88.62 82 ARG A O 1
ATOM 622 N N . ARG A 1 83 ? 2.906 -3.020 9.370 1.00 84.75 83 ARG A N 1
ATOM 623 C CA . ARG A 1 83 ? 4.045 -2.114 9.533 1.00 84.75 83 ARG A CA 1
ATOM 624 C C . ARG A 1 83 ? 3.766 -0.743 8.909 1.00 84.75 83 ARG A C 1
ATOM 626 O O . ARG A 1 83 ? 4.022 0.267 9.558 1.00 84.75 83 ARG A O 1
ATOM 633 N N . LEU A 1 84 ? 3.178 -0.704 7.711 1.00 87.75 84 LEU A N 1
ATOM 634 C CA . LEU A 1 84 ? 2.786 0.547 7.050 1.00 87.75 84 LEU A CA 1
ATOM 635 C C . LEU A 1 84 ? 1.698 1.296 7.807 1.00 87.75 84 LEU A C 1
ATOM 637 O O . LEU A 1 84 ? 1.806 2.505 7.999 1.00 87.75 84 LEU A O 1
ATOM 641 N N . LEU A 1 85 ? 0.683 0.579 8.290 1.00 90.31 85 LEU A N 1
ATOM 642 C CA . LEU A 1 85 ? -0.376 1.174 9.097 1.00 90.31 85 LEU A CA 1
ATOM 643 C C . LEU A 1 85 ? 0.188 1.789 10.377 1.00 90.31 85 LEU A C 1
ATOM 645 O O . LEU A 1 85 ? -0.174 2.911 10.702 1.00 90.31 85 LEU A O 1
ATOM 649 N N . ARG A 1 86 ? 1.127 1.122 11.060 1.00 87.00 86 ARG A N 1
ATOM 650 C CA . ARG A 1 86 ? 1.815 1.686 12.234 1.00 87.00 86 ARG A CA 1
ATOM 651 C C . ARG A 1 86 ? 2.593 2.958 11.899 1.00 87.00 86 ARG A C 1
ATOM 653 O O . ARG A 1 86 ? 2.551 3.894 12.684 1.00 87.00 86 ARG A O 1
ATOM 660 N N . GLN A 1 87 ? 3.303 2.993 10.772 1.00 84.38 87 GLN A N 1
ATOM 661 C CA . GLN A 1 87 ? 4.086 4.168 10.367 1.00 84.38 87 GLN A CA 1
ATOM 662 C C . GLN A 1 87 ? 3.207 5.377 10.018 1.00 84.38 87 GLN A C 1
ATOM 664 O O . GLN A 1 87 ? 3.596 6.507 10.295 1.00 84.38 87 GLN A O 1
ATOM 669 N N . ALA A 1 88 ? 2.037 5.145 9.421 1.00 88.75 88 ALA A N 1
ATOM 670 C CA . ALA A 1 88 ? 1.103 6.207 9.053 1.00 88.75 88 ALA A CA 1
ATOM 671 C C . ALA A 1 88 ? 0.166 6.620 10.205 1.00 88.75 88 ALA A C 1
ATOM 673 O O . ALA A 1 88 ? -0.279 7.766 10.271 1.00 88.75 88 ALA A O 1
ATOM 674 N N . SER A 1 89 ? -0.129 5.695 11.121 1.00 86.00 89 SER A N 1
ATOM 675 C CA . SER A 1 89 ? -0.992 5.914 12.283 1.00 86.00 89 SER A CA 1
ATOM 676 C C . SER A 1 89 ? -0.415 6.998 13.190 1.00 86.00 89 SER A C 1
ATOM 678 O O . SER A 1 89 ? 0.716 6.891 13.657 1.00 86.00 89 SER A O 1
ATOM 680 N N . GLY A 1 90 ? -1.202 8.037 13.462 1.00 84.88 90 GLY A N 1
ATOM 681 C CA . GLY A 1 90 ? -0.753 9.193 14.244 1.00 84.88 90 GLY A CA 1
ATOM 682 C C . GLY A 1 90 ? -0.071 10.294 13.424 1.00 84.88 90 GLY A C 1
ATOM 683 O O . GLY A 1 90 ? 0.077 11.407 13.923 1.00 84.88 90 GLY A O 1
ATOM 684 N N . ALA A 1 91 ? 0.313 10.023 12.171 1.00 89.69 91 ALA A N 1
ATOM 685 C CA . ALA A 1 91 ? 0.898 11.021 11.275 1.00 89.69 91 ALA A CA 1
ATOM 686 C C . ALA A 1 91 ? -0.172 11.726 10.427 1.00 89.69 91 ALA A C 1
ATOM 688 O O . ALA A 1 91 ? -0.155 12.948 10.283 1.00 89.69 91 ALA A O 1
ATOM 689 N N . GLU A 1 92 ? -1.133 10.972 9.888 1.00 93.94 92 GLU A N 1
ATOM 690 C CA . GLU A 1 92 ? -2.241 11.514 9.100 1.00 93.94 92 GLU A CA 1
ATOM 691 C C . GLU A 1 92 ? -3.503 10.651 9.224 1.00 93.94 92 GLU A C 1
ATOM 693 O O . GLU A 1 92 ? -3.435 9.480 9.590 1.00 93.94 92 GLU A O 1
ATOM 698 N N . ALA A 1 93 ? -4.658 11.241 8.906 1.00 95.81 93 ALA A N 1
ATOM 699 C CA . ALA A 1 93 ? -5.874 10.468 8.683 1.00 95.81 93 ALA A CA 1
ATOM 700 C C . ALA A 1 93 ? -5.911 10.036 7.219 1.00 95.81 93 ALA A C 1
ATOM 702 O O . ALA A 1 93 ? -5.610 10.844 6.336 1.00 95.81 93 ALA A O 1
ATOM 703 N N . PHE A 1 94 ? -6.291 8.791 6.961 1.00 96.31 94 PHE A N 1
ATOM 704 C CA . PHE A 1 94 ? -6.323 8.252 5.610 1.00 96.31 94 PHE A CA 1
ATOM 705 C C . PHE A 1 94 ? -7.335 7.118 5.462 1.00 96.31 94 PHE A C 1
ATOM 707 O O . PHE A 1 94 ? -7.802 6.510 6.424 1.00 96.31 94 PHE A O 1
ATOM 714 N N . GLU A 1 95 ? -7.645 6.832 4.207 1.00 96.19 95 GLU A N 1
ATOM 715 C CA . GLU A 1 95 ? -8.420 5.696 3.754 1.00 96.19 95 GLU A CA 1
ATOM 716 C C . GLU A 1 95 ? -7.533 4.789 2.896 1.00 96.19 95 GLU A C 1
ATOM 718 O O . GLU A 1 95 ? -6.740 5.246 2.061 1.00 96.19 95 GLU A O 1
ATOM 723 N N . MET A 1 96 ? -7.684 3.484 3.096 1.00 95.75 96 MET A N 1
ATOM 724 C CA . MET A 1 96 ? -7.068 2.453 2.277 1.00 95.75 96 MET A CA 1
ATOM 725 C C . MET A 1 96 ? -8.096 1.384 1.923 1.00 95.75 96 MET A C 1
ATOM 727 O O . MET A 1 96 ? -8.806 0.890 2.796 1.00 95.75 96 MET A O 1
ATOM 731 N N . VAL A 1 97 ? -8.121 0.971 0.659 1.00 95.81 97 VAL A N 1
ATOM 732 C CA . VAL A 1 97 ? -8.851 -0.220 0.219 1.00 95.81 97 VAL A CA 1
ATOM 733 C C . VAL A 1 97 ? -7.844 -1.293 -0.161 1.00 95.81 97 VAL A C 1
ATOM 735 O O . VAL A 1 97 ? -6.947 -1.054 -0.974 1.00 95.81 97 VAL A O 1
ATOM 738 N N . TYR A 1 98 ? -7.990 -2.487 0.405 1.00 94.94 98 TYR A N 1
ATOM 739 C CA . TYR A 1 98 ? -7.167 -3.640 0.054 1.00 94.94 98 TYR A CA 1
ATOM 740 C C . TYR A 1 98 ? -7.998 -4.910 -0.096 1.00 94.94 98 TYR A C 1
ATOM 742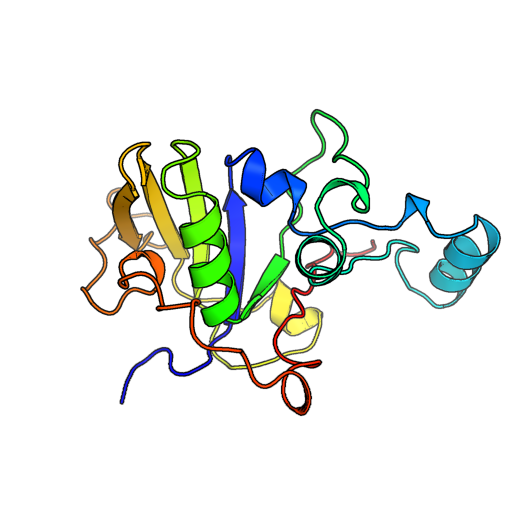 O O . TYR A 1 98 ? -9.021 -5.091 0.551 1.00 94.94 98 TYR A O 1
ATOM 750 N N . THR A 1 99 ? -7.536 -5.818 -0.944 1.00 92.88 99 THR A N 1
ATOM 751 C CA . THR A 1 99 ? -8.137 -7.129 -1.169 1.00 92.88 99 THR A CA 1
ATOM 752 C C . THR A 1 99 ? -7.308 -8.198 -0.478 1.00 92.88 99 THR A C 1
ATOM 754 O O . THR A 1 99 ? -6.092 -8.276 -0.660 1.00 92.88 99 THR A O 1
ATOM 757 N N . ARG A 1 100 ? -7.972 -9.047 0.302 1.00 90.94 100 ARG A N 1
ATOM 758 C CA . ARG A 1 100 ? -7.390 -10.241 0.918 1.00 90.94 100 ARG A CA 1
ATOM 759 C C . ARG A 1 100 ? -7.237 -11.328 -0.143 1.00 90.94 100 ARG A C 1
ATOM 761 O O . ARG A 1 100 ? -8.246 -11.793 -0.663 1.00 90.94 100 ARG A O 1
ATOM 768 N N . LEU A 1 101 ? -6.012 -11.720 -0.489 1.00 89.44 101 LEU A N 1
ATOM 769 C CA . LEU A 1 101 ? -5.788 -12.701 -1.555 1.00 89.44 101 LEU A CA 1
ATOM 770 C C . LEU A 1 101 ? -5.723 -14.139 -1.007 1.00 89.44 101 LEU A C 1
ATOM 772 O O . LEU A 1 101 ? -5.159 -14.357 0.069 1.00 89.44 101 LEU A O 1
ATOM 776 N N . PRO A 1 102 ? -6.256 -15.138 -1.738 1.00 82.44 102 PRO A N 1
ATOM 777 C CA . PRO A 1 102 ? -6.181 -16.537 -1.336 1.00 82.44 102 PRO A CA 1
ATOM 778 C C . PRO A 1 102 ? -4.777 -17.095 -1.600 1.00 82.44 102 PRO A C 1
ATOM 780 O O . PRO A 1 102 ? -4.473 -17.540 -2.702 1.00 82.44 102 PRO A O 1
ATOM 783 N N . GLY A 1 103 ? -3.905 -17.064 -0.592 1.00 78.75 103 GLY A N 1
ATOM 784 C CA . GLY A 1 103 ? -2.579 -17.681 -0.659 1.00 78.75 103 GLY A CA 1
ATOM 785 C C . GLY A 1 103 ? -1.468 -16.851 -0.020 1.00 78.75 103 GLY A C 1
ATOM 786 O O . GLY A 1 103 ? -1.694 -15.787 0.557 1.00 78.75 103 GLY A O 1
ATOM 787 N N . VAL A 1 104 ? -0.246 -17.372 -0.133 1.00 73.75 104 VAL A N 1
ATOM 788 C CA . VAL A 1 104 ? 0.990 -16.769 0.406 1.00 73.75 104 VAL A CA 1
ATOM 789 C C . VAL A 1 104 ? 1.942 -16.280 -0.695 1.00 73.75 104 VAL A C 1
ATOM 791 O O . VAL A 1 104 ? 2.985 -15.704 -0.405 1.00 73.75 104 VAL A O 1
ATOM 794 N N . GLY A 1 105 ? 1.594 -16.503 -1.966 1.00 71.81 105 GLY A N 1
ATOM 795 C CA . GLY A 1 105 ? 2.430 -16.204 -3.126 1.00 71.81 105 GLY A CA 1
ATOM 796 C C . GLY A 1 105 ? 1.695 -16.453 -4.442 1.00 71.81 105 GLY A C 1
ATOM 797 O O . GLY A 1 105 ? 0.713 -17.190 -4.470 1.00 71.81 105 GLY A O 1
ATOM 798 N N . GLY A 1 106 ? 2.193 -15.853 -5.523 1.00 74.69 106 GLY A N 1
ATOM 799 C CA . GLY A 1 106 ? 1.730 -16.111 -6.886 1.00 74.69 106 GLY A CA 1
ATOM 800 C C . GLY A 1 106 ? 2.541 -15.349 -7.935 1.00 74.69 106 GLY A C 1
ATOM 801 O O . GLY A 1 106 ? 3.310 -14.434 -7.610 1.00 74.69 106 GLY A O 1
ATOM 802 N N . ASP A 1 107 ? 2.389 -15.756 -9.192 1.00 80.44 107 ASP A N 1
ATOM 803 C CA . ASP A 1 107 ? 2.960 -15.055 -10.342 1.00 80.44 107 ASP A CA 1
ATOM 804 C C . ASP A 1 107 ? 2.202 -13.743 -10.642 1.00 80.44 107 ASP A C 1
ATOM 806 O O . ASP A 1 107 ? 1.252 -13.372 -9.950 1.00 80.44 107 ASP A O 1
ATOM 810 N N . GLU A 1 108 ? 2.651 -12.993 -11.650 1.00 76.81 108 GLU A N 1
ATOM 811 C CA . GLU A 1 108 ? 2.040 -11.708 -12.022 1.00 76.81 108 GLU A CA 1
ATOM 812 C C . GLU A 1 108 ? 0.582 -11.858 -12.491 1.00 76.81 108 GLU A C 1
ATOM 814 O O . GLU A 1 108 ? -0.265 -11.014 -12.185 1.00 76.81 108 GLU A O 1
ATOM 819 N N . SER A 1 109 ? 0.271 -12.958 -13.185 1.00 82.56 109 SER A N 1
ATOM 820 C CA . SER A 1 109 ? -1.087 -13.265 -13.646 1.00 82.56 109 SER A CA 1
ATOM 821 C C . SER A 1 109 ? -2.028 -13.474 -12.461 1.00 82.56 109 SER A C 1
ATOM 823 O O . SER A 1 109 ? -3.096 -12.858 -12.380 1.00 82.56 109 SER A O 1
ATOM 825 N N . TRP A 1 110 ? -1.600 -14.265 -11.478 1.00 85.31 110 TRP A N 1
ATOM 826 C CA . TRP A 1 110 ? -2.333 -14.492 -10.244 1.00 85.31 110 TRP A CA 1
ATOM 827 C C . TRP A 1 110 ? -2.496 -13.199 -9.447 1.00 85.31 110 TRP A C 1
ATOM 829 O O . TRP A 1 110 ? -3.608 -12.881 -9.043 1.00 85.31 110 TRP A O 1
ATOM 839 N N . ARG A 1 111 ? -1.447 -12.386 -9.262 1.00 83.94 111 ARG A N 1
ATOM 840 C CA . ARG A 1 111 ? -1.567 -11.124 -8.495 1.00 83.94 111 ARG A CA 1
ATOM 841 C C . ARG A 1 111 ? -2.592 -10.175 -9.104 1.00 83.94 111 ARG A C 1
ATOM 843 O O . ARG A 1 111 ? -3.259 -9.446 -8.370 1.00 83.94 111 ARG A O 1
ATOM 850 N N . ARG A 1 112 ? -2.726 -10.192 -10.428 1.00 81.81 112 ARG A N 1
ATOM 851 C CA . ARG A 1 112 ? -3.674 -9.377 -11.191 1.00 81.81 112 ARG A CA 1
ATOM 852 C C . ARG A 1 112 ? -5.100 -9.899 -11.104 1.00 81.81 112 ARG A C 1
ATOM 854 O O . ARG A 1 112 ? -6.018 -9.125 -10.853 1.00 81.81 112 ARG A O 1
ATOM 861 N N . THR A 1 113 ? -5.276 -11.201 -11.291 1.00 86.00 113 THR A N 1
ATOM 862 C CA . THR A 1 113 ? -6.597 -11.819 -11.472 1.00 86.00 113 THR A CA 1
ATOM 863 C C . THR A 1 113 ? -7.177 -12.411 -10.195 1.00 86.00 113 THR A C 1
ATOM 865 O O . THR A 1 113 ? -8.382 -12.636 -10.139 1.00 86.00 113 THR A O 1
ATOM 868 N N . ALA A 1 114 ? -6.366 -12.628 -9.155 1.00 87.31 114 ALA A N 1
ATOM 869 C CA . ALA A 1 114 ? -6.829 -13.189 -7.895 1.00 87.31 114 ALA A CA 1
ATOM 870 C C . ALA A 1 114 ? -7.939 -12.323 -7.298 1.00 87.31 114 ALA A C 1
ATOM 872 O O . ALA A 1 114 ? -7.844 -11.091 -7.230 1.00 87.31 114 ALA A O 1
ATOM 873 N N . ILE A 1 115 ? -8.996 -12.998 -6.863 1.00 87.88 115 ILE A N 1
ATOM 874 C CA . ILE A 1 115 ? -10.177 -12.392 -6.265 1.00 87.88 115 ILE A CA 1
ATOM 875 C C . ILE A 1 115 ? -10.202 -12.792 -4.800 1.00 87.88 115 ILE A C 1
ATOM 877 O O . ILE A 1 115 ? -9.885 -13.924 -4.436 1.00 87.88 115 ILE A O 1
ATOM 881 N N . GLY A 1 116 ? -10.612 -11.857 -3.961 1.00 88.81 116 GLY A N 1
ATOM 882 C CA . GLY A 1 116 ? -10.946 -12.144 -2.585 1.00 88.81 116 GLY A CA 1
ATOM 883 C C . GLY A 1 116 ? -11.741 -10.998 -1.983 1.00 88.81 116 GLY A C 1
ATOM 884 O O . GLY A 1 116 ? -12.115 -10.064 -2.696 1.00 88.81 116 GLY A O 1
ATOM 885 N N . PRO A 1 117 ? -12.038 -11.065 -0.683 1.00 89.62 117 PRO A N 1
ATOM 886 C CA . PRO A 1 117 ? -12.806 -10.020 -0.034 1.00 89.62 117 PRO A CA 1
ATOM 887 C C . PRO A 1 117 ? -12.012 -8.710 0.021 1.00 89.62 117 PRO A C 1
ATOM 889 O O . PRO A 1 117 ? -10.884 -8.689 0.529 1.00 89.62 117 PRO A O 1
ATOM 892 N N . SER A 1 118 ? -12.614 -7.624 -0.453 1.00 92.19 118 SER A N 1
ATOM 893 C CA . SER A 1 118 ? -12.062 -6.277 -0.313 1.00 92.19 118 SER A CA 1
ATOM 894 C C . SER A 1 118 ? -12.463 -5.671 1.028 1.00 92.19 118 SER A C 1
ATOM 896 O O . SER A 1 118 ? -13.579 -5.861 1.504 1.00 92.19 118 SER A O 1
ATOM 898 N N . VAL A 1 119 ? -11.542 -4.945 1.640 1.00 93.44 119 VAL A N 1
ATOM 899 C CA . VAL A 1 119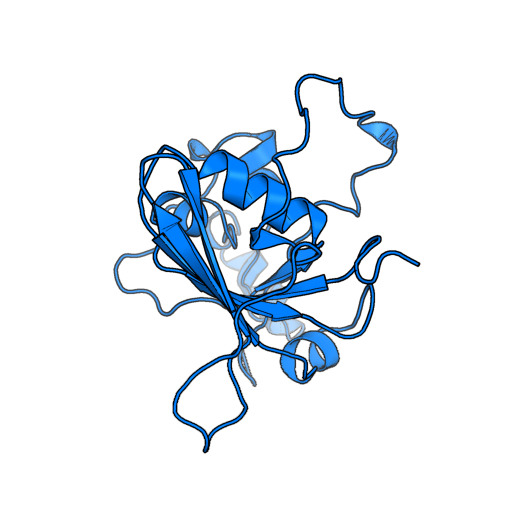 ? -11.691 -4.284 2.931 1.00 93.44 119 VAL A CA 1
ATOM 900 C C . VAL A 1 119 ? -11.366 -2.816 2.732 1.00 93.44 119 VAL A C 1
ATOM 902 O O . VAL A 1 119 ? -10.321 -2.480 2.171 1.00 93.44 119 VAL A O 1
ATOM 905 N N . ARG A 1 120 ? -12.251 -1.944 3.201 1.00 95.31 120 ARG A N 1
ATOM 906 C CA . ARG A 1 120 ? -11.983 -0.517 3.344 1.00 95.31 120 ARG A CA 1
ATOM 907 C C . ARG A 1 120 ? -11.607 -0.251 4.792 1.00 95.31 120 ARG A C 1
ATOM 909 O O . ARG A 1 120 ? -12.324 -0.646 5.705 1.00 95.31 120 ARG A O 1
ATOM 916 N N . LEU A 1 121 ? -10.473 0.402 4.986 1.00 95.62 121 LEU A N 1
ATOM 917 C CA . LEU A 1 121 ? -9.907 0.761 6.275 1.00 95.62 121 LEU A CA 1
ATOM 918 C C . LEU A 1 121 ? -9.807 2.282 6.362 1.00 95.62 121 LEU A C 1
ATOM 920 O O . LEU A 1 121 ? -9.197 2.919 5.504 1.00 95.62 121 LEU A O 1
ATOM 924 N N . LEU A 1 122 ? -10.384 2.838 7.418 1.00 95.62 122 LEU A N 1
ATOM 925 C CA . LEU A 1 122 ? -10.282 4.238 7.800 1.00 95.62 122 LEU A CA 1
ATOM 926 C C . LEU A 1 122 ? -9.373 4.337 9.019 1.00 95.62 122 LEU A C 1
ATOM 928 O O . LEU A 1 122 ? -9.559 3.604 9.991 1.00 95.62 122 LEU A O 1
ATOM 932 N N . VAL A 1 123 ? -8.405 5.245 8.963 1.00 95.25 123 VAL A N 1
ATOM 933 C CA . VAL A 1 123 ? -7.484 5.543 10.061 1.00 95.25 123 VAL A CA 1
ATOM 934 C C . VAL A 1 123 ? -7.578 7.030 10.369 1.00 95.25 123 VAL A C 1
ATOM 936 O O . VAL A 1 123 ? -7.497 7.853 9.456 1.00 95.25 123 VAL A O 1
ATOM 939 N N . ASP A 1 124 ? -7.769 7.390 11.636 1.00 94.25 124 ASP A N 1
ATOM 940 C CA . ASP A 1 124 ? -7.757 8.789 12.068 1.00 94.25 124 ASP A CA 1
ATOM 941 C C . ASP A 1 124 ? -6.354 9.259 12.504 1.00 94.25 124 ASP A C 1
ATOM 943 O O . ASP A 1 124 ? -5.391 8.494 12.584 1.00 94.25 124 ASP A O 1
ATOM 947 N N . ARG A 1 125 ? -6.238 10.552 12.832 1.00 90.94 125 ARG A N 1
ATOM 948 C CA . ARG A 1 125 ? -4.984 11.143 13.331 1.00 90.94 125 ARG A CA 1
ATOM 949 C C . ARG A 1 125 ? -4.611 10.715 14.753 1.00 90.94 125 ARG A C 1
ATOM 951 O O . ARG A 1 125 ? -3.479 10.947 15.153 1.00 90.94 125 ARG A O 1
ATOM 958 N N . ALA A 1 126 ? -5.530 10.139 15.521 1.00 89.44 126 ALA A N 1
ATOM 959 C CA . ALA A 1 126 ? -5.256 9.588 16.847 1.00 89.44 126 ALA A CA 1
ATOM 960 C C . ALA A 1 126 ? -4.795 8.117 16.782 1.00 89.44 126 ALA A C 1
ATOM 962 O O . ALA A 1 126 ? -4.405 7.550 17.800 1.00 89.44 126 ALA A O 1
ATOM 963 N N . GLY A 1 127 ? -4.815 7.505 15.593 1.00 86.44 127 GLY A N 1
ATOM 964 C CA . GLY A 1 127 ? -4.527 6.091 15.379 1.00 86.44 127 GLY A CA 1
ATOM 965 C C . GLY A 1 127 ? -5.727 5.164 15.587 1.00 86.44 127 GLY A C 1
ATOM 966 O O . GLY A 1 127 ? -5.557 3.945 15.554 1.00 86.44 127 GLY A O 1
ATOM 967 N N . GLY A 1 128 ? -6.928 5.714 15.774 1.00 91.62 128 GLY A N 1
ATOM 968 C CA . GLY A 1 128 ? -8.189 4.985 15.713 1.00 91.62 128 GLY A CA 1
ATOM 969 C C . GLY A 1 128 ? -8.398 4.373 14.330 1.00 91.62 128 GLY A C 1
ATOM 970 O O . GLY A 1 128 ? -8.032 4.967 13.311 1.00 91.62 128 GLY A O 1
ATOM 971 N N . ARG A 1 129 ? -8.949 3.155 14.294 1.00 93.19 129 ARG A N 1
ATOM 972 C CA . ARG A 1 129 ? -9.135 2.378 13.064 1.00 93.19 129 ARG A CA 1
ATOM 973 C C . ARG A 1 129 ? -10.549 1.827 12.981 1.00 93.19 129 ARG A C 1
ATOM 975 O O . ARG A 1 129 ? -11.045 1.243 13.941 1.00 93.19 129 ARG A O 1
ATOM 982 N N . TRP A 1 130 ? -11.153 1.953 11.807 1.00 94.06 130 TRP A N 1
ATOM 983 C CA . TRP A 1 130 ? -12.448 1.367 11.469 1.00 94.06 130 TRP A CA 1
ATOM 984 C C . TRP A 1 130 ? -12.322 0.642 10.153 1.00 94.06 130 TRP A C 1
ATOM 986 O O . TRP A 1 130 ? -11.637 1.121 9.250 1.00 94.06 130 TRP A O 1
ATOM 996 N N . CYS A 1 131 ? -13.000 -0.487 10.010 1.00 93.56 131 CYS A N 1
ATOM 997 C CA . CYS A 1 131 ? -13.023 -1.142 8.722 1.00 93.56 131 CYS A CA 1
ATOM 998 C C . CYS A 1 131 ? -14.353 -1.809 8.409 1.00 93.56 131 CYS A C 1
ATOM 1000 O O . CYS A 1 131 ? -15.099 -2.233 9.295 1.00 93.56 131 CYS A O 1
ATOM 1002 N N . GLU A 1 132 ? -14.598 -1.911 7.109 1.00 93.94 132 GLU A N 1
ATOM 1003 C CA . GLU A 1 132 ? -15.736 -2.593 6.518 1.00 93.94 132 GLU A CA 1
ATOM 1004 C C . GLU A 1 132 ? -15.261 -3.530 5.403 1.00 93.94 132 GLU A C 1
ATOM 1006 O O . GLU A 1 132 ? -14.417 -3.179 4.573 1.00 93.94 132 GLU A O 1
ATOM 1011 N N . VAL A 1 133 ? -15.804 -4.743 5.373 1.00 92.44 133 VAL A N 1
ATOM 1012 C CA . VAL A 1 133 ? -15.680 -5.664 4.249 1.00 92.44 133 VAL A CA 1
ATOM 1013 C C . VAL A 1 133 ? -16.662 -5.207 3.176 1.00 92.44 133 VAL A C 1
ATOM 1015 O O . VAL A 1 133 ? -17.881 -5.229 3.364 1.00 92.44 133 VAL A O 1
ATOM 1018 N N . LEU A 1 134 ? -16.123 -4.781 2.038 1.00 90.12 134 LEU A N 1
ATOM 1019 C CA . LEU A 1 134 ? -16.905 -4.316 0.904 1.00 90.12 134 LEU A CA 1
ATOM 1020 C C . LEU A 1 134 ? -17.621 -5.506 0.264 1.00 90.12 134 LEU A C 1
ATOM 1022 O O . LEU A 1 134 ? -16.999 -6.507 -0.104 1.00 90.12 134 LEU A O 1
ATOM 1026 N N . ARG A 1 135 ? -18.941 -5.393 0.112 1.00 78.50 135 ARG A N 1
ATOM 1027 C CA . ARG A 1 135 ? -19.726 -6.381 -0.628 1.00 78.50 135 ARG A CA 1
ATOM 1028 C C . ARG A 1 135 ? -19.503 -6.191 -2.126 1.00 78.50 135 ARG A C 1
ATOM 1030 O O . ARG A 1 135 ? -19.336 -5.073 -2.611 1.00 78.50 135 ARG A O 1
ATOM 1037 N N . THR A 1 136 ? -19.510 -7.294 -2.867 1.00 62.78 136 THR A N 1
ATOM 1038 C CA . THR A 1 136 ? -19.525 -7.279 -4.333 1.00 62.78 136 THR A CA 1
ATOM 1039 C C . THR A 1 136 ? -20.732 -6.465 -4.816 1.00 62.78 136 THR A C 1
ATOM 1041 O O . THR A 1 136 ? -21.779 -6.481 -4.168 1.00 62.78 136 THR A O 1
ATOM 1044 N N . ALA A 1 137 ? -20.566 -5.708 -5.905 1.00 49.50 137 ALA A N 1
ATOM 1045 C CA . ALA A 1 137 ? -21.517 -4.696 -6.376 1.00 49.50 137 ALA A CA 1
ATOM 1046 C C . ALA A 1 137 ? -22.994 -5.144 -6.280 1.00 49.50 137 ALA A C 1
ATOM 1048 O O . ALA A 1 137 ? -23.384 -6.121 -6.915 1.00 49.50 137 ALA A O 1
ATOM 1049 N N . GLY A 1 138 ? -23.808 -4.426 -5.488 1.00 49.19 138 GLY A N 1
ATOM 1050 C CA . GLY A 1 138 ? -25.260 -4.657 -5.394 1.00 49.19 138 GLY A CA 1
ATOM 1051 C C . GLY A 1 138 ? -25.908 -4.451 -4.018 1.00 49.19 138 GLY A C 1
ATOM 1052 O O . GLY A 1 138 ? -27.122 -4.299 -3.942 1.00 49.19 138 GLY A O 1
ATOM 1053 N N . SER A 1 139 ? -25.145 -4.396 -2.925 1.00 51.03 139 SER A N 1
ATOM 1054 C CA . SER A 1 139 ? -25.689 -4.189 -1.571 1.00 51.03 139 SER A CA 1
ATOM 1055 C C . SER A 1 139 ? -24.968 -3.034 -0.882 1.00 51.03 139 SER A C 1
ATOM 1057 O O . SER A 1 139 ? -23.793 -3.155 -0.542 1.00 51.03 139 SER A O 1
ATOM 1059 N N . GLY A 1 140 ? -25.666 -1.911 -0.723 1.00 54.59 140 GLY A N 1
ATOM 1060 C CA . GLY A 1 140 ? -25.104 -0.586 -0.433 1.00 54.59 140 GLY A CA 1
ATOM 1061 C C . GLY A 1 140 ? -24.501 -0.344 0.955 1.00 54.59 140 GLY A C 1
ATOM 1062 O O . GLY A 1 140 ? -24.299 0.815 1.293 1.00 54.59 140 GLY A O 1
ATOM 1063 N N . VAL A 1 141 ? -24.207 -1.377 1.752 1.00 63.12 141 VAL A N 1
ATOM 1064 C CA . VAL A 1 141 ? -23.502 -1.237 3.040 1.00 63.12 141 VAL A CA 1
ATOM 1065 C C . VAL A 1 141 ? -22.568 -2.439 3.238 1.00 63.12 141 VAL A C 1
ATOM 1067 O O . VAL A 1 141 ? -22.998 -3.586 3.081 1.00 63.12 141 VAL A O 1
ATOM 1070 N N . GLY A 1 142 ? -21.286 -2.180 3.523 1.00 74.94 142 GLY A N 1
ATOM 1071 C CA . GLY A 1 142 ? -20.305 -3.211 3.876 1.00 74.94 142 GLY A CA 1
ATOM 1072 C C . GLY A 1 142 ? -20.579 -3.818 5.255 1.00 74.94 142 GLY A C 1
ATOM 1073 O O . GLY A 1 142 ? -21.271 -3.226 6.080 1.00 74.94 142 GLY A O 1
ATOM 1074 N N . GLU A 1 143 ? -20.062 -5.018 5.515 1.00 87.38 143 GLU A N 1
ATOM 1075 C CA . GLU A 1 143 ? -20.128 -5.627 6.852 1.00 87.38 143 GLU A CA 1
ATOM 1076 C C . GLU A 1 143 ? -18.953 -5.122 7.697 1.00 87.38 143 GLU A C 1
ATOM 1078 O O . GLU A 1 143 ? -17.832 -5.057 7.195 1.00 87.38 143 GLU A O 1
ATOM 1083 N N . ALA A 1 144 ? -19.173 -4.770 8.967 1.00 90.38 144 ALA A N 1
ATOM 1084 C CA . ALA A 1 144 ? -18.070 -4.424 9.863 1.00 90.38 144 ALA A CA 1
ATOM 1085 C C . ALA A 1 144 ? -17.070 -5.588 9.939 1.00 90.38 144 ALA A C 1
ATOM 1087 O O . ALA A 1 144 ? -17.469 -6.753 9.996 1.00 90.38 144 ALA A O 1
ATOM 1088 N N . CYS A 1 145 ? -15.768 -5.303 9.935 1.00 90.75 145 CYS A N 1
ATOM 1089 C CA . CYS A 1 145 ? -14.813 -6.401 10.044 1.00 90.75 145 CYS A CA 1
ATOM 1090 C C . CYS A 1 145 ? -14.843 -7.034 11.438 1.00 90.75 145 CYS A C 1
ATOM 1092 O O . CYS A 1 145 ? -15.040 -6.353 12.443 1.00 90.75 145 CYS A O 1
ATOM 1094 N N . GLY A 1 146 ? -14.544 -8.331 11.502 1.00 87.62 146 GLY A N 1
ATOM 1095 C CA . GLY A 1 146 ? -14.267 -8.993 12.774 1.00 87.62 146 GLY A CA 1
ATOM 1096 C C . GLY A 1 146 ? -12.948 -8.524 13.402 1.00 87.62 146 GLY A C 1
ATOM 1097 O O . GLY A 1 146 ? -12.062 -8.013 12.719 1.00 87.62 146 GLY A O 1
ATOM 1098 N N . GLU A 1 147 ? -12.777 -8.789 14.699 1.00 84.19 147 GLU A N 1
ATOM 1099 C CA . GLU A 1 147 ? -11.564 -8.447 15.471 1.00 84.19 147 GLU A CA 1
ATOM 1100 C C . GLU A 1 147 ? -10.276 -9.059 14.892 1.00 84.19 147 GLU A C 1
ATOM 1102 O O . GLU A 1 147 ? -9.173 -8.553 15.092 1.00 84.19 147 GLU A O 1
ATOM 1107 N N . ALA A 1 148 ? -10.412 -10.150 14.135 1.00 84.25 148 ALA A N 1
ATOM 1108 C CA . ALA A 1 148 ? -9.309 -10.815 13.458 1.00 84.25 148 ALA A CA 1
ATOM 1109 C C . ALA A 1 148 ? -8.841 -10.097 12.173 1.00 84.25 148 ALA A C 1
ATOM 1111 O O . ALA A 1 148 ? -7.931 -10.601 11.515 1.00 84.25 148 ALA A O 1
ATOM 1112 N N . GLU A 1 149 ? -9.427 -8.955 11.802 1.00 89.69 149 GLU A N 1
ATOM 1113 C CA . GLU A 1 149 ? -9.027 -8.218 10.605 1.00 89.69 149 GLU A CA 1
ATOM 1114 C C . GLU A 1 149 ? -7.674 -7.531 10.773 1.00 89.69 149 GLU A C 1
ATOM 1116 O O . GLU A 1 149 ? -7.400 -6.868 11.774 1.00 89.69 149 GLU A O 1
ATOM 1121 N N . ILE A 1 150 ? -6.834 -7.635 9.744 1.00 87.88 150 ILE A N 1
ATOM 1122 C CA . ILE A 1 150 ? -5.440 -7.214 9.838 1.00 87.88 150 ILE A CA 1
ATOM 1123 C C . ILE A 1 150 ? -5.280 -5.715 10.071 1.00 87.88 150 ILE A C 1
ATOM 1125 O O . ILE A 1 150 ? -4.358 -5.290 10.768 1.00 87.88 150 ILE A O 1
ATOM 1129 N N . GLY A 1 151 ? -6.200 -4.924 9.516 1.00 86.38 151 GLY A N 1
ATOM 1130 C CA . GLY A 1 151 ? -6.240 -3.483 9.728 1.00 86.38 151 GLY A CA 1
ATOM 1131 C C . GLY A 1 151 ? -6.520 -3.095 11.181 1.00 86.38 151 GLY A C 1
ATOM 1132 O O . GLY A 1 151 ? -6.083 -2.032 11.606 1.00 86.38 151 GLY A O 1
ATOM 1133 N N . LEU A 1 152 ? -7.194 -3.952 11.953 1.00 88.94 152 LEU A N 1
ATOM 1134 C CA . LEU A 1 152 ? -7.594 -3.678 13.338 1.00 88.94 152 LEU A CA 1
ATOM 1135 C C . LEU A 1 152 ? -6.620 -4.234 14.377 1.00 88.94 152 LEU A C 1
ATOM 1137 O O . LEU A 1 152 ? -6.720 -3.898 15.554 1.00 88.94 152 LEU A O 1
ATOM 1141 N N . TRP A 1 153 ? -5.673 -5.079 13.971 1.00 85.81 153 TRP A N 1
ATOM 1142 C CA . TRP A 1 153 ? -4.728 -5.665 14.913 1.00 85.81 153 TRP A CA 1
ATOM 1143 C C . TRP A 1 153 ? -3.867 -4.598 15.579 1.00 85.81 153 TRP A C 1
ATOM 1145 O O . TRP A 1 153 ? -3.372 -3.677 14.924 1.00 85.81 153 TRP A O 1
ATOM 1155 N N . ALA A 1 154 ? -3.630 -4.797 16.879 1.00 78.31 154 ALA A N 1
ATOM 1156 C CA . ALA A 1 154 ? -2.686 -3.999 17.640 1.00 78.31 154 ALA A CA 1
ATOM 1157 C C . ALA A 1 154 ? -1.326 -3.972 16.937 1.00 78.31 154 ALA A C 1
ATOM 1159 O O . ALA A 1 154 ? -0.902 -4.942 16.290 1.00 78.31 154 ALA A O 1
ATOM 1160 N N . ASP A 1 155 ? -0.644 -2.845 17.064 1.00 75.19 155 ASP A N 1
ATOM 1161 C CA . ASP A 1 155 ? 0.633 -2.664 16.405 1.00 75.19 155 ASP A CA 1
ATOM 1162 C C . ASP A 1 155 ? 1.671 -3.623 16.988 1.00 75.19 155 ASP A C 1
ATOM 1164 O O . ASP A 1 155 ? 1.764 -3.754 18.212 1.00 75.19 155 ASP A O 1
ATOM 1168 N N . PRO A 1 156 ? 2.442 -4.327 16.142 1.00 67.69 156 PRO A N 1
ATOM 1169 C CA . PRO A 1 156 ? 3.514 -5.170 16.642 1.00 67.69 156 PRO A CA 1
ATOM 1170 C C . PRO A 1 156 ? 4.511 -4.341 17.454 1.00 67.69 156 PRO A C 1
ATOM 1172 O O . PRO A 1 156 ? 4.805 -3.192 17.115 1.00 67.69 156 PRO A O 1
ATOM 1175 N N . ASP A 1 157 ? 5.063 -4.935 18.509 1.00 68.75 157 ASP A N 1
ATOM 1176 C CA . ASP A 1 157 ? 6.202 -4.355 19.210 1.00 68.75 157 ASP A CA 1
ATOM 1177 C C . ASP A 1 157 ? 7.470 -4.536 18.363 1.00 68.75 157 ASP A C 1
ATOM 1179 O O . ASP A 1 157 ? 8.123 -5.582 18.376 1.00 68.75 157 ASP A O 1
ATOM 1183 N N . TRP A 1 158 ? 7.788 -3.499 17.591 1.00 63.47 158 TRP A N 1
ATOM 1184 C CA . TRP A 1 158 ? 8.943 -3.444 16.696 1.00 63.47 158 TRP A CA 1
ATOM 1185 C C . TRP A 1 158 ? 10.250 -3.052 17.394 1.00 63.47 158 TRP A C 1
ATOM 1187 O O . TRP A 1 158 ? 11.280 -2.946 16.733 1.00 63.47 158 TRP A O 1
ATOM 1197 N N . THR A 1 159 ? 10.236 -2.821 18.712 1.00 59.62 159 THR A N 1
ATOM 1198 C CA . THR A 1 159 ? 11.458 -2.498 19.470 1.00 59.62 159 THR A CA 1
ATOM 1199 C C . THR A 1 159 ? 12.390 -3.699 19.613 1.00 59.62 159 THR A C 1
ATOM 1201 O O . THR A 1 159 ? 13.570 -3.548 19.933 1.00 59.62 159 THR A O 1
ATOM 1204 N N . ARG A 1 160 ? 11.885 -4.907 19.342 1.00 52.94 160 ARG A N 1
ATOM 1205 C CA . ARG A 1 160 ? 12.684 -6.128 19.345 1.00 52.94 160 ARG A CA 1
ATOM 1206 C C . ARG A 1 160 ? 13.514 -6.204 18.063 1.00 52.94 160 ARG A C 1
ATOM 1208 O O . ARG A 1 160 ? 12.943 -6.095 16.977 1.00 52.94 160 ARG A O 1
ATOM 1215 N N . PRO A 1 161 ? 14.838 -6.424 18.161 1.00 48.97 161 PRO A N 1
ATOM 1216 C CA . PRO A 1 161 ? 15.693 -6.530 16.992 1.00 48.97 161 PRO A CA 1
ATOM 1217 C C . PRO A 1 161 ? 15.195 -7.663 16.098 1.00 48.97 161 PRO A C 1
ATOM 1219 O O . PRO A 1 161 ? 15.153 -8.833 16.481 1.00 48.97 161 PRO A O 1
ATOM 1222 N N . ILE A 1 162 ? 14.784 -7.282 14.895 1.00 56.62 162 ILE A N 1
ATOM 1223 C CA . ILE A 1 162 ? 14.387 -8.204 13.849 1.00 56.62 162 ILE A CA 1
ATOM 1224 C C . ILE A 1 162 ? 15.655 -8.934 13.391 1.00 56.62 162 ILE A C 1
ATOM 1226 O O . ILE A 1 162 ? 16.643 -8.302 13.026 1.00 56.62 162 ILE A O 1
ATOM 1230 N N . ASN A 1 163 ? 15.658 -10.266 13.446 1.00 47.06 163 ASN A N 1
ATOM 1231 C CA . ASN A 1 163 ? 16.833 -11.067 13.109 1.00 47.06 163 ASN A CA 1
ATOM 1232 C C . ASN A 1 163 ? 17.059 -11.028 11.581 1.00 47.06 163 ASN A C 1
ATOM 1234 O O . ASN A 1 163 ? 16.443 -11.779 10.825 1.00 47.06 163 ASN A O 1
ATOM 1238 N N . TRP A 1 164 ? 17.904 -10.098 11.126 1.00 48.19 164 TRP A N 1
ATOM 1239 C CA . TRP A 1 164 ? 18.070 -9.673 9.726 1.00 48.19 164 TRP A CA 1
ATOM 1240 C C . TRP A 1 164 ? 18.387 -10.796 8.724 1.00 48.19 164 TRP A C 1
ATOM 1242 O O . TRP A 1 164 ? 18.068 -10.675 7.543 1.00 48.19 164 TRP A O 1
ATOM 1252 N N . LEU A 1 165 ? 18.972 -11.905 9.181 1.00 44.38 165 LEU A N 1
ATOM 1253 C CA . LEU A 1 165 ? 19.492 -12.972 8.318 1.00 44.38 165 LEU A CA 1
ATOM 1254 C C . LEU A 1 165 ? 18.413 -13.864 7.671 1.00 44.38 165 LEU A C 1
ATOM 1256 O O . LEU A 1 165 ? 18.722 -14.580 6.725 1.00 44.38 165 LEU A O 1
ATOM 1260 N N . GLY A 1 166 ? 17.154 -13.816 8.126 1.00 45.56 166 GLY A N 1
ATOM 1261 C CA . GLY A 1 166 ? 16.073 -14.671 7.601 1.00 45.56 166 GLY A CA 1
ATOM 1262 C C . GLY A 1 166 ? 15.051 -13.983 6.689 1.00 45.56 166 GLY A C 1
ATOM 1263 O O . GLY A 1 166 ? 14.136 -14.639 6.203 1.00 45.56 166 GLY A O 1
ATOM 1264 N N . LEU A 1 167 ? 15.146 -12.664 6.484 1.00 49.34 167 LEU A N 1
ATOM 1265 C CA . LEU A 1 167 ? 13.982 -11.873 6.066 1.00 49.34 167 LEU A CA 1
ATOM 1266 C C . LEU A 1 167 ? 14.045 -11.270 4.666 1.00 49.34 167 LEU A C 1
ATOM 1268 O O . LEU A 1 167 ? 13.035 -10.731 4.241 1.00 49.34 167 LEU A O 1
ATOM 1272 N N . GLY A 1 168 ? 15.138 -11.388 3.907 1.00 47.38 168 GLY A N 1
ATOM 1273 C CA . GLY A 1 168 ? 15.265 -10.760 2.576 1.00 47.38 168 GLY A CA 1
ATOM 1274 C C . GLY A 1 168 ? 14.137 -11.080 1.572 1.00 47.38 168 GLY A C 1
ATOM 1275 O O . GLY A 1 168 ? 13.918 -10.318 0.635 1.00 47.38 168 GLY A O 1
ATOM 1276 N N . GLN A 1 169 ? 13.376 -12.162 1.782 1.00 44.56 169 GLN A N 1
ATOM 1277 C CA . GLN A 1 169 ? 12.213 -12.526 0.962 1.00 44.56 169 GLN A CA 1
ATOM 1278 C C . GLN A 1 169 ? 10.862 -11.982 1.464 1.00 44.56 169 GLN A C 1
ATOM 1280 O O . GLN A 1 169 ? 9.902 -11.967 0.700 1.00 44.56 169 GLN A O 1
ATOM 1285 N N . LEU A 1 170 ? 10.769 -11.511 2.711 1.00 50.56 170 LEU A N 1
ATOM 1286 C CA . LEU A 1 170 ? 9.504 -11.148 3.368 1.00 50.56 170 LEU A CA 1
ATOM 1287 C C . LEU A 1 170 ? 9.132 -9.656 3.247 1.00 50.56 170 LEU A C 1
ATOM 1289 O O . LEU A 1 170 ? 8.033 -9.280 3.636 1.00 50.56 170 LEU A O 1
ATOM 1293 N N . TRP A 1 171 ? 9.995 -8.822 2.655 1.00 53.84 171 TRP A N 1
ATOM 1294 C CA . TRP A 1 171 ? 9.776 -7.366 2.510 1.00 53.84 171 TRP A CA 1
ATOM 1295 C C . TRP A 1 171 ? 9.330 -6.931 1.113 1.00 53.84 171 TRP A C 1
ATOM 1297 O O . TRP A 1 171 ? 9.211 -5.732 0.835 1.00 53.84 171 TRP A O 1
ATOM 1307 N N . ASN A 1 172 ? 9.139 -7.880 0.198 1.00 59.47 172 ASN A N 1
ATOM 1308 C CA . ASN A 1 172 ? 8.877 -7.548 -1.193 1.00 59.47 172 ASN A CA 1
ATOM 1309 C C . ASN A 1 172 ? 7.377 -7.335 -1.402 1.00 59.47 172 ASN A C 1
ATOM 1311 O O . ASN A 1 172 ? 6.575 -8.266 -1.351 1.00 59.47 172 ASN A O 1
ATOM 1315 N N . SER A 1 173 ? 7.005 -6.084 -1.655 1.00 58.19 173 SER A N 1
ATOM 1316 C CA . SER A 1 173 ? 5.756 -5.756 -2.309 1.00 58.19 173 SER A CA 1
ATOM 1317 C C . SER A 1 173 ? 5.972 -5.876 -3.806 1.00 58.19 173 SER A C 1
ATOM 1319 O O . SER A 1 173 ? 6.959 -5.359 -4.334 1.00 58.19 173 SER A O 1
ATOM 1321 N N . TYR A 1 174 ? 5.035 -6.505 -4.491 1.00 71.88 174 TYR A N 1
ATOM 1322 C CA . TYR A 1 174 ? 5.111 -6.690 -5.927 1.00 71.88 174 TYR A CA 1
ATOM 1323 C C . TYR A 1 174 ? 4.014 -5.869 -6.572 1.00 71.88 174 TYR A C 1
ATOM 1325 O O . TYR A 1 174 ? 2.833 -6.036 -6.255 1.00 71.88 174 TYR A O 1
ATOM 1333 N N . VAL A 1 175 ? 4.429 -4.961 -7.445 1.00 72.12 175 VAL A N 1
ATOM 1334 C CA . VAL A 1 175 ? 3.524 -4.130 -8.230 1.00 72.12 175 VAL A CA 1
ATOM 1335 C C . VAL A 1 175 ? 2.720 -4.997 -9.177 1.00 72.12 175 VAL A C 1
ATOM 1337 O O . VAL A 1 175 ? 3.258 -5.937 -9.745 1.00 72.12 175 VAL A O 1
ATOM 1340 N N . ILE A 1 176 ? 1.447 -4.650 -9.340 1.00 70.88 176 ILE A N 1
ATOM 1341 C CA . ILE A 1 176 ? 0.595 -5.225 -10.372 1.00 70.88 176 ILE A CA 1
ATOM 1342 C C . ILE A 1 176 ? 0.570 -4.247 -11.523 1.00 70.88 176 ILE A C 1
ATOM 1344 O O . ILE A 1 176 ? 0.133 -3.099 -11.386 1.00 70.88 176 ILE A O 1
ATOM 1348 N N . LEU A 1 177 ? 1.055 -4.710 -12.658 1.00 68.50 177 LEU A N 1
ATOM 1349 C CA . LEU A 1 177 ? 1.109 -3.916 -13.869 1.00 68.50 177 LEU A CA 1
ATOM 1350 C C . LEU A 1 177 ? -0.221 -4.040 -14.625 1.00 68.50 177 LEU A C 1
ATOM 1352 O O . LEU A 1 177 ? -0.899 -5.054 -14.493 1.00 68.50 177 LEU A O 1
ATOM 1356 N N . PRO A 1 178 ? -0.649 -3.031 -15.397 1.00 59.00 178 PRO A N 1
ATOM 1357 C CA . PRO A 1 178 ? -1.751 -3.202 -16.344 1.00 59.00 178 PRO A CA 1
ATOM 1358 C C . PRO A 1 178 ? -1.347 -4.123 -17.513 1.00 59.00 178 PRO A C 1
ATOM 1360 O O . PRO A 1 178 ? -0.173 -4.461 -17.677 1.00 59.00 178 PRO A O 1
ATOM 1363 N N . ASP A 1 179 ? -2.316 -4.629 -18.284 1.00 47.41 179 ASP A N 1
ATOM 1364 C CA . ASP A 1 179 ? -2.039 -5.497 -19.444 1.00 47.41 179 ASP A CA 1
ATOM 1365 C C . ASP A 1 179 ? -1.271 -4.713 -20.517 1.00 47.41 179 ASP A C 1
ATOM 1367 O O . ASP A 1 179 ? -1.624 -3.578 -20.828 1.00 47.41 179 ASP A O 1
ATOM 1371 N N . GLY A 1 180 ? -0.206 -5.314 -21.060 1.00 49.31 180 GLY A N 1
ATOM 1372 C CA . GLY A 1 180 ? 0.623 -4.701 -22.106 1.00 49.31 180 GLY A CA 1
ATOM 1373 C C . GLY A 1 180 ? 1.560 -3.577 -21.643 1.00 49.31 180 GLY A C 1
ATOM 1374 O O . GLY A 1 180 ? 2.069 -2.846 -22.491 1.00 49.31 180 GLY A O 1
ATOM 1375 N N . ALA A 1 181 ? 1.762 -3.420 -20.329 1.00 50.03 181 ALA A N 1
ATOM 1376 C CA . ALA A 1 181 ? 2.790 -2.541 -19.771 1.00 50.03 181 ALA A CA 1
ATOM 1377 C C . ALA A 1 181 ? 4.197 -3.110 -19.949 1.00 50.03 181 ALA A C 1
ATOM 1379 O O . ALA A 1 181 ? 4.345 -4.354 -19.932 1.00 50.03 181 ALA A O 1
#